Protein AF-A0A2A4MJI0-F1 (afdb_monomer_lite)

Radius of gyration: 16.75 Å; chains: 1; bounding box: 29×30×55 Å

Sequence (76 aa):
MSIKRIIAADMTTALKDIRTQLGADAVILSSRKIDEGIEVIASDDLSLQEENASSGYDRARKKMNKASADTSQPVN

Organism: NCBI:txid2030880

Foldseek 3Di:
DDKDKDQDQEPVVVVVVCCVPQNPQKDWPDWDADPSHIITIIHNDPVVNVVVVVDDDVCVVVVVVVVPPPDDDDDD

Secondary structure (DSSP, 8-state):
--EEEEEESSHHHHHHHHHHHH-TTPEEEEEEEETTEEEEEEES-TTHHHHHTTSSHHHHHHHHHTSS--------

Structure (mmCIF, N/CA/C/O backbone):
data_AF-A0A2A4MJI0-F1
#
_entry.id   AF-A0A2A4MJI0-F1
#
loop_
_atom_site.group_PDB
_atom_site.id
_atom_site.type_symbol
_atom_site.label_atom_id
_atom_site.label_alt_id
_atom_site.label_comp_id
_atom_site.label_asym_id
_atom_site.label_entity_id
_atom_site.label_seq_id
_atom_site.pdbx_PDB_ins_code
_atom_site.Cartn_x
_atom_site.Cartn_y
_atom_site.Cartn_z
_atom_site.occupancy
_atom_site.B_iso_or_equiv
_atom_site.auth_seq_id
_atom_site.auth_comp_id
_atom_site.auth_asym_id
_atom_site.auth_atom_id
_atom_site.pdbx_PDB_model_num
ATOM 1 N N . MET A 1 1 ? 8.643 7.527 -12.613 1.00 61.53 1 MET A N 1
ATOM 2 C CA . MET A 1 1 ? 8.604 8.633 -11.618 1.00 61.53 1 MET A CA 1
ATOM 3 C C . MET A 1 1 ? 7.171 9.097 -11.386 1.00 61.53 1 MET A C 1
ATOM 5 O O . MET A 1 1 ? 6.805 10.235 -11.675 1.00 61.53 1 MET A O 1
ATOM 9 N N . SER A 1 2 ? 6.316 8.224 -10.865 1.00 71.25 2 SER A N 1
ATOM 10 C CA . SER A 1 2 ? 4.984 8.622 -10.413 1.00 71.25 2 SER A CA 1
ATOM 11 C C . SER A 1 2 ? 4.739 8.051 -9.026 1.00 71.25 2 SER A C 1
ATOM 13 O O . SER A 1 2 ? 4.682 6.840 -8.831 1.00 71.25 2 SER A O 1
ATOM 15 N N . ILE A 1 3 ? 4.615 8.940 -8.041 1.00 8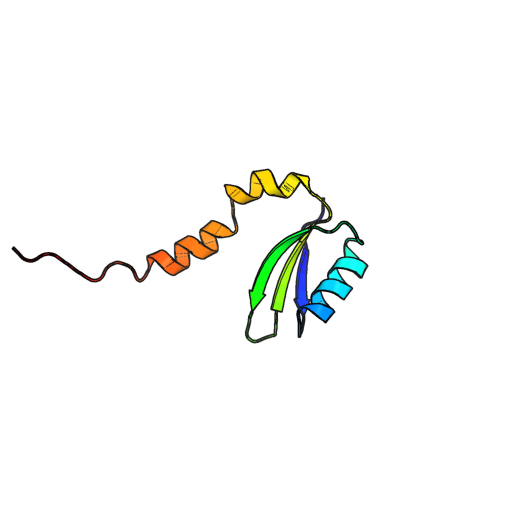3.56 3 ILE A N 1
ATOM 16 C CA . ILE A 1 3 ? 4.154 8.581 -6.699 1.00 83.56 3 ILE A CA 1
ATOM 17 C C . ILE A 1 3 ? 2.631 8.575 -6.742 1.00 83.56 3 ILE A C 1
ATOM 19 O O . ILE A 1 3 ? 2.015 9.566 -7.142 1.00 83.56 3 ILE A O 1
ATOM 23 N N . LYS A 1 4 ? 2.017 7.471 -6.315 1.00 87.31 4 LYS A N 1
ATOM 24 C CA . LYS A 1 4 ? 0.561 7.355 -6.222 1.00 87.31 4 LYS A CA 1
ATOM 25 C C . LYS A 1 4 ? 0.125 7.011 -4.808 1.00 87.31 4 LYS A C 1
ATOM 27 O O . LYS A 1 4 ? 0.718 6.165 -4.142 1.00 87.31 4 LYS A O 1
ATOM 32 N N . ARG A 1 5 ? -0.957 7.664 -4.385 1.00 90.56 5 ARG A N 1
ATOM 33 C CA . ARG A 1 5 ? -1.735 7.302 -3.200 1.00 90.56 5 ARG A CA 1
ATOM 34 C C . ARG A 1 5 ? -2.897 6.422 -3.642 1.00 90.56 5 ARG A C 1
ATOM 36 O O . ARG A 1 5 ? -3.656 6.817 -4.524 1.00 90.56 5 ARG A O 1
ATOM 43 N N . ILE A 1 6 ? -3.037 5.267 -3.009 1.00 92.62 6 ILE A N 1
ATOM 44 C CA . ILE A 1 6 ? -4.131 4.322 -3.212 1.00 92.62 6 ILE A CA 1
ATOM 45 C C . ILE A 1 6 ? -4.887 4.177 -1.897 1.00 92.62 6 ILE A C 1
ATOM 47 O O . ILE A 1 6 ? -4.274 3.995 -0.846 1.00 92.62 6 ILE A O 1
ATOM 51 N N . ILE A 1 7 ? -6.211 4.281 -1.965 1.00 94.44 7 ILE A N 1
ATOM 52 C CA . ILE A 1 7 ? -7.117 3.990 -0.855 1.00 94.44 7 ILE A CA 1
ATOM 53 C C . ILE A 1 7 ? -7.911 2.754 -1.256 1.00 94.44 7 ILE A C 1
ATOM 55 O O . ILE A 1 7 ? -8.510 2.735 -2.329 1.00 94.44 7 ILE A O 1
ATOM 59 N N . ALA A 1 8 ? -7.885 1.727 -0.414 1.00 95.50 8 ALA A N 1
ATOM 60 C CA . ALA A 1 8 ? -8.582 0.473 -0.659 1.00 95.50 8 ALA A CA 1
ATOM 61 C C . ALA A 1 8 ? -9.222 -0.058 0.625 1.00 95.50 8 ALA A C 1
ATOM 63 O O . ALA A 1 8 ? -8.812 0.306 1.724 1.00 95.50 8 ALA A O 1
ATOM 64 N N . ALA A 1 9 ? -10.186 -0.970 0.492 1.00 95.62 9 ALA A N 1
ATOM 65 C CA . ALA A 1 9 ? -10.828 -1.606 1.644 1.00 95.62 9 ALA A CA 1
ATOM 66 C C . ALA A 1 9 ? -9.835 -2.430 2.488 1.00 95.62 9 ALA A C 1
ATOM 68 O O . ALA A 1 9 ? -9.920 -2.468 3.714 1.00 95.62 9 ALA A O 1
ATOM 69 N N . ASP A 1 10 ? -8.874 -3.077 1.830 1.00 94.44 10 ASP A N 1
ATOM 70 C CA . ASP A 1 10 ? -7.890 -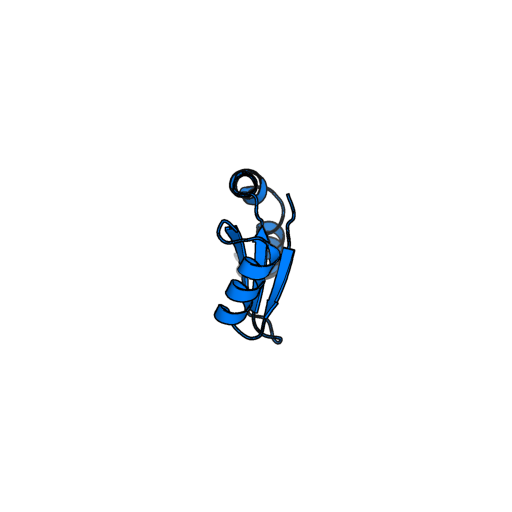3.955 2.449 1.00 94.44 10 ASP A CA 1
ATOM 71 C C . ASP A 1 10 ? -6.563 -3.943 1.673 1.00 94.44 10 ASP A C 1
ATOM 73 O O . ASP A 1 10 ? -6.481 -3.491 0.527 1.00 94.44 10 ASP A O 1
ATOM 77 N N . MET A 1 11 ? -5.502 -4.453 2.305 1.00 93.31 11 MET A N 1
ATOM 78 C CA . MET A 1 11 ? -4.157 -4.451 1.720 1.00 93.31 11 MET A CA 1
ATOM 79 C C . MET A 1 11 ? -4.080 -5.276 0.426 1.00 93.31 11 MET A C 1
ATOM 81 O O . MET A 1 11 ? -3.325 -4.922 -0.473 1.00 93.31 11 MET A O 1
ATOM 85 N N . THR A 1 12 ? -4.865 -6.346 0.288 1.00 94.69 12 THR A N 1
ATOM 86 C CA . THR A 1 12 ? -4.875 -7.178 -0.926 1.00 94.69 12 THR A CA 1
ATOM 87 C C . THR A 1 12 ? -5.403 -6.385 -2.113 1.00 94.69 12 THR A C 1
ATOM 89 O O . THR A 1 12 ? -4.795 -6.395 -3.185 1.00 94.69 12 THR A O 1
ATOM 92 N N . THR A 1 13 ? -6.503 -5.657 -1.907 1.00 96.44 13 THR A N 1
ATOM 93 C CA . THR A 1 13 ? -7.070 -4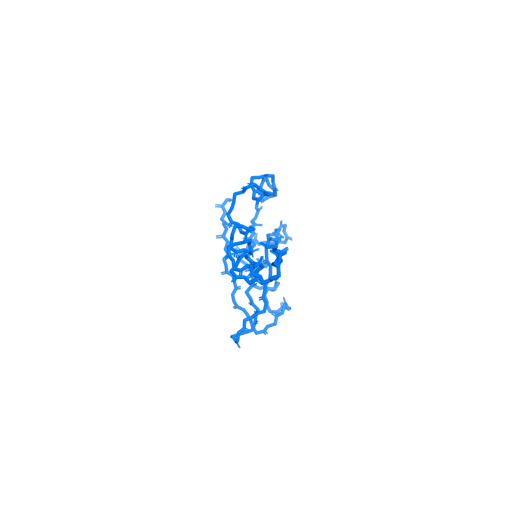.757 -2.916 1.00 96.44 13 THR A CA 1
ATOM 94 C C . THR A 1 13 ? -6.079 -3.641 -3.260 1.00 96.44 13 THR A C 1
ATOM 96 O O . THR A 1 13 ? -5.787 -3.434 -4.437 1.00 96.44 13 THR A O 1
ATOM 99 N N . ALA A 1 14 ? -5.447 -3.021 -2.255 1.00 94.88 14 ALA A N 1
ATOM 100 C CA . ALA A 1 14 ? -4.419 -2.002 -2.484 1.00 94.88 14 ALA A CA 1
ATOM 101 C C . ALA A 1 14 ? -3.249 -2.530 -3.334 1.00 94.88 14 ALA A C 1
ATOM 103 O O . ALA A 1 14 ? -2.834 -1.878 -4.288 1.00 94.88 14 ALA A O 1
ATOM 104 N N . LEU A 1 15 ? -2.731 -3.725 -3.031 1.00 93.62 15 LEU A N 1
ATOM 105 C CA . LEU A 1 15 ? -1.636 -4.349 -3.781 1.00 93.62 15 LEU A CA 1
ATOM 106 C C . LEU A 1 15 ? -2.024 -4.653 -5.230 1.00 93.62 15 LEU A C 1
ATOM 108 O O . LEU A 1 15 ? -1.211 -4.481 -6.141 1.00 93.62 15 LEU A O 1
ATOM 112 N N . LYS A 1 16 ? -3.266 -5.090 -5.458 1.00 95.62 16 LYS A N 1
ATOM 113 C CA . LYS A 1 16 ? -3.785 -5.334 -6.806 1.00 95.62 16 LYS A CA 1
ATOM 114 C C . LYS A 1 16 ? -3.851 -4.040 -7.615 1.00 95.62 16 LYS A C 1
ATOM 116 O O . LYS A 1 16 ? -3.438 -4.032 -8.777 1.00 95.62 16 LYS A O 1
ATOM 121 N N . ASP A 1 17 ? -4.303 -2.954 -7.000 1.00 94.44 17 ASP A N 1
ATOM 122 C CA . ASP A 1 17 ? -4.382 -1.645 -7.647 1.00 94.44 17 ASP A CA 1
ATOM 123 C C . ASP A 1 17 ? -2.992 -1.065 -7.920 1.00 94.44 17 ASP A C 1
ATOM 125 O O . ASP A 1 17 ? -2.743 -0.572 -9.019 1.00 94.44 17 ASP A O 1
ATOM 129 N N . ILE A 1 18 ? -2.060 -1.193 -6.969 1.00 93.12 18 ILE A N 1
ATOM 130 C CA . ILE A 1 18 ? -0.653 -0.807 -7.145 1.00 93.12 18 ILE A CA 1
ATOM 131 C C . ILE A 1 18 ? -0.062 -1.559 -8.335 1.00 93.12 18 ILE A C 1
ATOM 133 O O . ILE A 1 18 ? 0.485 -0.937 -9.240 1.00 93.12 18 ILE A O 1
ATOM 137 N N . ARG A 1 19 ? -0.241 -2.882 -8.393 1.00 92.44 19 ARG A N 1
ATOM 138 C CA . ARG A 1 19 ? 0.271 -3.702 -9.495 1.00 92.44 19 ARG A CA 1
ATOM 139 C C . ARG A 1 19 ? -0.346 -3.330 -10.841 1.00 92.44 19 ARG A C 1
ATOM 141 O O . ARG A 1 19 ? 0.352 -3.325 -11.848 1.00 92.44 19 ARG A O 1
ATOM 148 N N . THR A 1 20 ? -1.639 -3.019 -10.858 1.00 93.62 20 THR A N 1
ATOM 149 C CA . THR A 1 20 ? -2.359 -2.629 -12.079 1.00 93.62 20 THR A CA 1
ATOM 150 C C . THR A 1 20 ? -1.915 -1.253 -12.581 1.00 93.62 20 THR A C 1
ATOM 152 O O . THR A 1 20 ? -1.859 -1.032 -13.786 1.00 93.62 20 THR A O 1
ATOM 155 N N . GLN A 1 21 ? -1.593 -0.326 -11.674 1.00 91.62 21 GLN A N 1
ATOM 156 C CA . GLN A 1 21 ? -1.291 1.064 -12.020 1.00 91.62 21 GLN A CA 1
ATOM 157 C C . GLN A 1 21 ? 0.200 1.386 -12.168 1.00 91.62 21 GLN A C 1
ATOM 159 O O . GLN A 1 21 ? 0.535 2.261 -12.962 1.00 91.62 21 GLN A O 1
ATOM 164 N N . LEU A 1 22 ? 1.062 0.761 -11.364 1.00 90.31 22 LEU A N 1
ATOM 165 C CA . LEU A 1 22 ? 2.503 1.034 -11.283 1.00 90.31 22 LEU A CA 1
ATOM 166 C C . LEU A 1 22 ? 3.360 -0.148 -11.761 1.00 90.31 22 LEU A C 1
ATOM 168 O O . LEU A 1 22 ? 4.526 0.048 -12.080 1.00 90.31 22 LEU A O 1
ATOM 172 N N . GLY A 1 23 ? 2.793 -1.354 -11.852 1.00 89.69 23 GLY A N 1
ATOM 173 C CA . GLY A 1 23 ? 3.513 -2.560 -12.261 1.00 89.69 23 GLY A CA 1
ATOM 174 C C . GLY A 1 23 ? 3.970 -3.431 -11.089 1.00 89.69 23 GLY A C 1
ATOM 175 O O . GLY A 1 23 ? 3.695 -3.150 -9.923 1.00 89.69 23 GLY A O 1
ATOM 176 N N . ALA A 1 24 ? 4.625 -4.550 -11.410 1.00 88.62 24 ALA A N 1
ATOM 177 C CA . ALA A 1 24 ? 5.060 -5.538 -10.419 1.00 88.62 24 ALA A CA 1
ATOM 178 C C . ALA A 1 24 ? 6.255 -5.064 -9.574 1.00 88.62 24 ALA A C 1
ATOM 180 O O . ALA A 1 24 ? 6.398 -5.508 -8.439 1.00 88.62 24 ALA A O 1
ATOM 181 N N . ASP A 1 25 ? 7.060 -4.146 -10.107 1.00 87.50 25 ASP A N 1
ATOM 182 C CA . ASP A 1 25 ? 8.265 -3.604 -9.470 1.00 87.50 25 ASP A CA 1
ATOM 183 C C . ASP A 1 25 ? 7.981 -2.400 -8.554 1.00 87.50 25 ASP A C 1
ATOM 185 O O . ASP A 1 25 ? 8.898 -1.724 -8.091 1.00 87.50 25 ASP A O 1
ATOM 189 N N . ALA A 1 26 ? 6.705 -2.108 -8.289 1.00 89.56 26 ALA A N 1
ATOM 190 C CA . ALA A 1 26 ? 6.315 -0.993 -7.444 1.00 89.56 26 ALA A CA 1
ATOM 191 C C . ALA A 1 26 ? 6.765 -1.194 -5.988 1.00 89.56 26 ALA A C 1
ATOM 193 O O . ALA A 1 26 ? 6.540 -2.238 -5.372 1.00 89.56 26 ALA A O 1
ATOM 194 N N . VAL A 1 27 ? 7.329 -0.140 -5.408 1.00 88.00 27 VAL A N 1
ATOM 195 C CA . VAL A 1 27 ? 7.787 -0.098 -4.021 1.00 88.00 27 VAL A CA 1
ATOM 196 C C . VAL A 1 27 ? 6.776 0.660 -3.174 1.00 88.00 27 VAL A C 1
ATOM 198 O O . VAL A 1 27 ? 6.365 1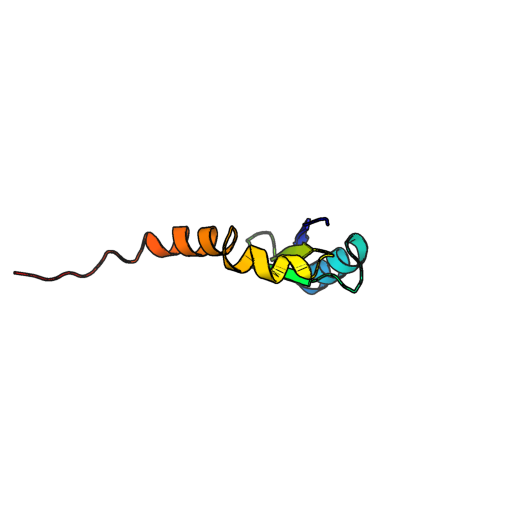.774 -3.505 1.00 88.00 27 VAL A O 1
ATOM 201 N N . ILE A 1 28 ? 6.387 0.066 -2.046 1.00 89.75 28 ILE A N 1
ATOM 202 C CA . ILE A 1 28 ? 5.545 0.727 -1.047 1.00 89.75 28 ILE A CA 1
ATOM 203 C C . ILE A 1 28 ? 6.425 1.633 -0.187 1.00 89.75 28 ILE A C 1
ATOM 205 O O . ILE A 1 28 ? 7.356 1.174 0.468 1.00 89.75 28 ILE A O 1
ATOM 209 N N . LEU A 1 29 ? 6.091 2.919 -0.159 1.00 88.06 29 LEU A N 1
ATOM 210 C CA . LEU A 1 29 ? 6.765 3.931 0.652 1.00 88.06 29 LEU A CA 1
ATOM 211 C C . LEU A 1 29 ? 6.119 4.054 2.038 1.00 88.06 29 LEU A C 1
ATOM 213 O O . LEU A 1 29 ? 6.804 4.218 3.044 1.00 88.06 29 LEU A O 1
ATOM 217 N N . SER A 1 30 ? 4.785 3.985 2.105 1.00 86.25 30 SER A N 1
ATOM 218 C CA . SER A 1 30 ? 4.036 4.099 3.359 1.00 86.25 30 SER A CA 1
ATOM 219 C C . SER A 1 30 ? 2.719 3.338 3.292 1.00 86.25 30 SER A C 1
ATOM 221 O O . SER A 1 30 ? 2.100 3.246 2.234 1.00 86.25 30 SER A O 1
ATOM 223 N N . SER A 1 31 ? 2.268 2.825 4.435 1.00 89.06 31 SER A N 1
ATOM 224 C CA . SER A 1 31 ? 0.920 2.283 4.593 1.00 89.06 31 SER A CA 1
ATOM 225 C C . SER A 1 31 ? 0.341 2.679 5.948 1.00 89.06 31 SER A C 1
ATOM 227 O O . SER A 1 31 ? 1.049 2.693 6.960 1.00 89.06 31 SER A O 1
ATOM 229 N N . ARG A 1 32 ? -0.949 3.023 5.978 1.00 88.75 32 ARG A N 1
ATOM 230 C CA . ARG A 1 32 ? -1.685 3.316 7.213 1.00 88.75 32 ARG A CA 1
ATOM 231 C C . ARG A 1 32 ? -3.143 2.896 7.101 1.00 88.75 32 ARG A C 1
ATOM 233 O O . ARG A 1 32 ? -3.736 2.985 6.033 1.00 88.75 32 ARG A O 1
ATOM 240 N N . LYS A 1 33 ? -3.729 2.486 8.223 1.00 92.25 33 LYS A N 1
ATOM 241 C CA . LYS A 1 33 ? -5.172 2.242 8.321 1.00 92.25 33 LYS A CA 1
ATOM 242 C C . LYS A 1 33 ? -5.898 3.568 8.555 1.00 92.25 33 LYS A C 1
ATOM 244 O O . LYS A 1 33 ? -5.418 4.385 9.339 1.00 92.25 33 LYS A O 1
ATOM 249 N N . ILE A 1 34 ? -7.014 3.758 7.868 1.00 91.94 34 ILE A N 1
ATOM 250 C CA . ILE A 1 34 ? -7.920 4.909 7.971 1.00 91.94 34 ILE A CA 1
ATOM 251 C C . ILE A 1 34 ? -9.357 4.388 8.103 1.00 91.94 34 ILE A C 1
ATOM 253 O O . ILE A 1 34 ? -9.599 3.208 7.863 1.00 91.94 34 ILE A O 1
ATOM 257 N N . ASP A 1 35 ? -10.318 5.240 8.454 1.00 92.31 35 ASP A N 1
ATOM 258 C CA . ASP A 1 35 ? -11.726 4.828 8.570 1.00 92.31 35 ASP A CA 1
ATOM 259 C C . ASP A 1 35 ? -12.293 4.246 7.259 1.00 92.31 35 ASP A C 1
ATOM 261 O O . ASP A 1 35 ? -13.070 3.296 7.286 1.00 92.31 35 ASP A O 1
ATOM 265 N N . GLU A 1 36 ? -11.840 4.747 6.105 1.00 90.06 36 GLU A N 1
ATOM 266 C CA . GLU A 1 36 ? -12.213 4.244 4.770 1.00 90.06 36 GLU A CA 1
ATOM 267 C C . GLU A 1 36 ? -11.474 2.951 4.349 1.00 90.06 36 GLU A C 1
ATOM 269 O O . GLU A 1 36 ? -11.702 2.445 3.251 1.00 90.06 36 GLU A O 1
ATOM 274 N N . GLY A 1 37 ? -10.596 2.395 5.198 1.00 93.88 37 GLY A N 1
ATOM 275 C CA . GLY A 1 37 ? -9.847 1.162 4.936 1.00 93.88 37 GLY A CA 1
ATOM 276 C C . GLY A 1 37 ? -8.339 1.320 5.134 1.00 93.88 37 GLY A C 1
ATOM 277 O O . GLY A 1 37 ? -7.848 1.548 6.243 1.00 93.88 37 GLY A O 1
ATOM 278 N N . ILE A 1 38 ? -7.565 1.162 4.065 1.00 93.50 38 ILE A N 1
ATOM 279 C CA . ILE A 1 38 ? -6.112 1.320 4.075 1.00 93.50 38 ILE A CA 1
ATOM 280 C C . ILE A 1 38 ? -5.660 2.313 3.011 1.00 93.50 38 ILE A C 1
ATOM 282 O O . ILE A 1 38 ? -6.038 2.231 1.845 1.00 93.50 38 ILE A O 1
ATOM 286 N N . GLU A 1 39 ? -4.806 3.240 3.425 1.00 92.75 39 GLU A N 1
ATOM 287 C CA . GLU A 1 39 ? -4.082 4.132 2.535 1.00 92.75 39 GLU A CA 1
ATOM 288 C C . GLU A 1 39 ? -2.669 3.590 2.330 1.00 92.75 39 GLU A C 1
ATOM 290 O O . GLU A 1 39 ? -1.928 3.374 3.295 1.00 92.75 39 GLU A O 1
ATOM 295 N N . VAL A 1 40 ? -2.289 3.397 1.070 1.00 92.62 40 VAL A N 1
ATOM 296 C CA . VAL A 1 40 ? -0.960 2.941 0.665 1.00 92.62 40 VAL A CA 1
ATOM 297 C C . VAL A 1 40 ? -0.378 3.923 -0.339 1.00 92.62 40 VAL A C 1
ATOM 299 O O . VAL A 1 40 ? -1.025 4.312 -1.309 1.00 92.62 40 VAL A O 1
ATOM 302 N N . ILE A 1 41 ? 0.863 4.329 -0.103 1.00 91.00 41 ILE A N 1
ATOM 303 C CA . ILE A 1 41 ? 1.622 5.187 -1.006 1.00 91.00 41 ILE A CA 1
ATOM 304 C C . ILE A 1 41 ? 2.714 4.338 -1.623 1.00 91.00 41 ILE A C 1
ATOM 306 O O . ILE A 1 41 ? 3.530 3.762 -0.903 1.00 91.00 41 ILE A O 1
ATOM 310 N N . ALA A 1 42 ? 2.720 4.272 -2.947 1.00 92.25 42 ALA A N 1
ATOM 311 C CA . ALA A 1 42 ? 3.661 3.472 -3.708 1.00 92.25 42 ALA A CA 1
ATOM 312 C C . ALA A 1 42 ? 4.231 4.263 -4.886 1.00 92.25 42 ALA A C 1
ATOM 314 O O . ALA A 1 42 ? 3.643 5.251 -5.340 1.00 92.25 42 ALA A O 1
ATOM 315 N N . SER A 1 43 ? 5.382 3.819 -5.377 1.00 88.44 43 SER A N 1
ATOM 316 C CA . SER A 1 43 ? 5.998 4.358 -6.583 1.00 88.44 43 SER A CA 1
ATOM 317 C C . SER A 1 43 ? 6.673 3.259 -7.394 1.00 88.44 43 SER A C 1
ATOM 319 O O . SER A 1 43 ? 7.084 2.242 -6.847 1.00 88.44 43 SER A O 1
ATOM 321 N N . ASP A 1 44 ? 6.772 3.481 -8.700 1.00 86.06 44 ASP A N 1
ATOM 322 C CA . ASP A 1 44 ? 7.531 2.663 -9.650 1.00 86.06 44 ASP A CA 1
ATOM 323 C C . ASP A 1 44 ? 9.055 2.835 -9.507 1.00 86.06 44 ASP A C 1
ATOM 325 O O . ASP A 1 44 ? 9.822 2.119 -10.141 1.00 86.06 44 ASP A O 1
ATOM 329 N N . ASP A 1 45 ? 9.496 3.803 -8.699 1.00 78.75 45 ASP A N 1
ATOM 330 C CA . ASP A 1 45 ? 10.890 4.219 -8.614 1.00 78.75 45 ASP A CA 1
ATOM 331 C C . ASP A 1 45 ? 11.540 3.826 -7.277 1.00 78.75 45 ASP A C 1
ATOM 333 O O . ASP A 1 45 ? 11.195 4.337 -6.208 1.00 78.75 45 ASP A O 1
ATOM 337 N N . LEU A 1 46 ? 12.520 2.922 -7.359 1.00 65.50 46 LEU A N 1
ATOM 338 C CA . LEU A 1 46 ? 13.334 2.439 -6.237 1.00 65.50 46 LEU A CA 1
ATOM 339 C C . LEU A 1 46 ? 14.258 3.525 -5.658 1.00 65.50 46 LEU A C 1
ATOM 341 O O . LEU A 1 46 ? 14.600 3.462 -4.477 1.00 65.50 46 LEU A O 1
ATOM 345 N N . SER A 1 47 ? 14.633 4.539 -6.447 1.00 62.25 47 SER A N 1
ATOM 346 C CA . SER A 1 47 ? 15.569 5.591 -6.011 1.00 62.25 47 SER A CA 1
ATOM 347 C C . SER A 1 47 ? 14.968 6.557 -4.979 1.00 62.25 47 SER A C 1
ATOM 349 O O . SER A 1 47 ? 15.685 7.207 -4.220 1.00 62.25 47 SER A O 1
ATOM 351 N N . LEU A 1 48 ? 13.636 6.579 -4.855 1.00 57.81 48 LEU A N 1
ATOM 352 C CA . LEU A 1 48 ? 12.921 7.405 -3.882 1.00 57.81 48 LEU A CA 1
ATOM 353 C C . LEU A 1 48 ? 13.149 6.974 -2.428 1.00 57.81 48 LEU A C 1
ATOM 355 O O . LEU A 1 48 ? 12.825 7.734 -1.513 1.00 57.81 48 LEU A O 1
ATOM 359 N N . GLN A 1 49 ? 13.696 5.783 -2.180 1.00 52.31 49 GLN A N 1
ATOM 360 C CA . GLN A 1 49 ? 13.916 5.301 -0.819 1.00 52.31 49 GLN A CA 1
ATOM 361 C C . GLN A 1 49 ? 14.993 6.111 -0.070 1.00 52.31 49 GLN A C 1
ATOM 363 O O . GLN A 1 49 ? 14.880 6.279 1.144 1.00 52.31 49 GLN A O 1
ATOM 368 N N . GLU A 1 50 ? 15.971 6.693 -0.776 1.00 51.47 50 GLU A N 1
ATOM 369 C CA . GLU A 1 50 ? 17.046 7.491 -0.163 1.00 51.47 50 GLU A CA 1
ATOM 370 C C . GLU A 1 50 ? 16.617 8.938 0.154 1.00 51.47 50 GLU A C 1
ATOM 372 O O . GLU A 1 50 ? 16.934 9.455 1.228 1.00 51.47 50 GLU A O 1
ATOM 377 N N . GLU A 1 51 ? 15.816 9.585 -0.703 1.00 49.88 51 GLU A N 1
ATOM 378 C CA . GLU A 1 51 ? 15.327 10.956 -0.450 1.00 49.88 51 GLU A CA 1
ATOM 379 C C . GLU A 1 51 ? 14.197 11.019 0.595 1.00 49.88 51 GLU A C 1
ATOM 381 O O . GLU A 1 51 ? 14.098 11.972 1.376 1.00 49.88 51 GLU A O 1
ATOM 386 N N . ASN A 1 52 ? 13.347 9.990 0.674 1.00 51.38 52 ASN A N 1
ATOM 387 C CA . ASN A 1 52 ? 12.178 10.007 1.563 1.00 51.38 52 ASN A CA 1
ATOM 388 C C . ASN A 1 52 ? 12.510 9.722 3.039 1.00 51.38 52 ASN A C 1
ATOM 390 O O . ASN A 1 52 ? 11.695 10.034 3.911 1.00 51.38 52 ASN A O 1
ATOM 394 N N . ALA A 1 53 ? 13.704 9.201 3.347 1.00 52.03 53 ALA A N 1
ATOM 395 C CA . ALA A 1 53 ? 14.165 9.027 4.728 1.00 52.03 53 ALA A CA 1
ATOM 396 C C . ALA A 1 53 ? 14.423 10.369 5.447 1.00 52.03 53 ALA A C 1
ATOM 398 O O . ALA A 1 53 ? 14.394 10.434 6.676 1.00 52.03 53 ALA A O 1
ATOM 399 N N . SER A 1 54 ? 14.640 11.459 4.700 1.00 48.81 54 SER A N 1
ATOM 400 C CA . SER A 1 54 ? 14.967 12.782 5.255 1.00 48.81 54 SER A CA 1
ATOM 401 C C . SER A 1 54 ? 13.837 13.818 5.117 1.00 48.81 54 SER A C 1
ATOM 403 O O . SER A 1 54 ? 13.760 14.768 5.907 1.00 48.81 54 SER A O 1
ATOM 405 N N . SER A 1 55 ? 12.897 13.625 4.186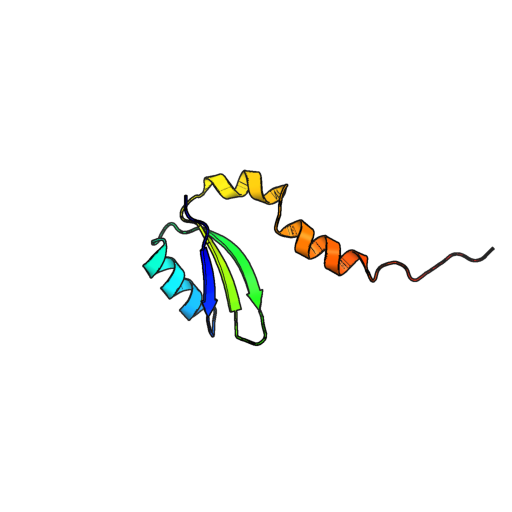 1.00 51.94 55 SER A N 1
ATOM 406 C CA . SER A 1 55 ? 11.969 14.682 3.767 1.00 51.94 55 SER A CA 1
ATOM 407 C C . SER A 1 55 ? 10.553 14.156 3.514 1.00 51.94 55 SER A C 1
ATOM 409 O O . SER A 1 55 ? 10.278 13.571 2.481 1.00 51.94 55 SER A O 1
ATOM 411 N N . GLY A 1 56 ? 9.601 14.410 4.417 1.00 49.28 56 GLY A N 1
ATOM 412 C CA . GLY A 1 56 ? 8.174 14.417 4.049 1.00 49.28 56 GLY A CA 1
ATOM 413 C C . GLY A 1 56 ? 7.260 13.563 4.920 1.00 49.28 56 GLY A C 1
ATOM 414 O O . GLY A 1 56 ? 6.479 14.122 5.689 1.00 49.28 56 GLY A O 1
ATOM 415 N N . TYR A 1 57 ? 7.345 12.234 4.851 1.00 50.47 57 TYR A N 1
ATOM 416 C CA . TYR A 1 57 ? 6.321 11.378 5.475 1.00 50.47 57 TYR A CA 1
ATOM 417 C C . TYR A 1 57 ? 6.539 11.108 6.972 1.00 50.47 57 TYR A C 1
ATOM 419 O O . TYR A 1 57 ? 5.567 11.053 7.729 1.00 50.47 57 TYR A O 1
ATOM 427 N N . ASP A 1 58 ? 7.787 11.099 7.454 1.00 49.56 58 ASP A N 1
ATOM 428 C CA . ASP A 1 58 ? 8.069 11.032 8.897 1.00 49.56 58 ASP A CA 1
ATOM 429 C C . ASP A 1 58 ? 7.829 12.371 9.616 1.00 49.56 58 ASP A C 1
ATOM 431 O O . ASP A 1 58 ? 7.569 12.405 10.816 1.00 49.56 58 ASP A O 1
ATOM 435 N N . ARG A 1 59 ? 7.818 13.509 8.900 1.00 51.22 59 ARG A N 1
ATOM 436 C CA . ARG A 1 59 ? 7.418 14.794 9.505 1.00 51.22 59 ARG A CA 1
ATOM 437 C C . ARG A 1 59 ? 5.934 14.816 9.867 1.00 51.22 59 ARG A C 1
ATOM 439 O O . ARG A 1 59 ? 5.601 15.405 10.893 1.00 51.22 59 ARG A O 1
ATOM 446 N N . ALA A 1 60 ? 5.066 14.159 9.094 1.00 47.75 60 ALA A N 1
ATOM 447 C CA . ALA A 1 60 ? 3.664 13.980 9.477 1.00 47.75 60 ALA A CA 1
ATOM 448 C C . ALA A 1 60 ? 3.548 13.117 10.748 1.00 47.75 60 ALA A C 1
ATOM 450 O O . ALA A 1 60 ? 2.815 13.468 11.672 1.00 47.75 60 ALA A O 1
ATOM 451 N N . ARG A 1 61 ? 4.369 12.064 10.855 1.00 51.31 61 ARG A N 1
ATOM 452 C CA . ARG A 1 61 ? 4.444 11.193 12.039 1.00 51.31 61 ARG A CA 1
ATOM 453 C C . ARG A 1 61 ? 5.000 11.912 13.277 1.00 51.31 61 ARG A C 1
ATOM 455 O O . ARG A 1 61 ? 4.454 11.797 14.372 1.00 51.31 61 ARG A O 1
ATOM 462 N N . LYS A 1 62 ? 6.053 12.717 13.107 1.00 44.59 62 LYS A N 1
ATOM 463 C CA . LYS A 1 62 ? 6.744 13.426 14.195 1.00 44.59 62 LYS A CA 1
ATOM 464 C C . LYS A 1 62 ? 6.032 14.704 14.636 1.00 44.59 62 LYS A C 1
ATOM 466 O O . LYS A 1 62 ? 6.164 15.071 15.799 1.00 44.59 62 LYS A O 1
ATOM 471 N N . LYS A 1 63 ? 5.264 15.373 13.764 1.00 48.03 63 LYS A N 1
ATOM 472 C CA . LYS A 1 63 ? 4.448 16.539 14.155 1.00 48.03 63 LYS A CA 1
ATOM 473 C C . LYS A 1 63 ? 3.190 16.155 14.935 1.00 48.03 63 LYS A C 1
ATOM 475 O O . LYS A 1 63 ? 2.790 16.933 15.790 1.00 48.03 63 LYS A O 1
ATOM 480 N N . MET A 1 64 ? 2.612 14.973 14.711 1.00 48.88 64 MET A N 1
ATOM 481 C CA . MET A 1 64 ? 1.441 14.526 15.481 1.00 48.88 64 MET A CA 1
ATOM 482 C C . MET A 1 64 ? 1.822 13.887 16.826 1.00 48.88 64 MET A C 1
ATOM 484 O O . MET A 1 64 ? 1.099 14.069 17.795 1.00 48.88 64 MET A O 1
ATOM 488 N N . ASN A 1 65 ? 2.993 13.244 16.944 1.00 51.94 65 ASN A N 1
ATOM 489 C CA . ASN A 1 65 ? 3.429 12.649 18.219 1.00 51.94 65 ASN A CA 1
ATOM 490 C C . ASN A 1 65 ? 4.186 13.617 19.159 1.00 51.94 65 ASN A C 1
ATOM 492 O O . ASN A 1 65 ? 4.472 13.265 20.299 1.00 51.94 65 ASN A O 1
ATOM 496 N N . LYS A 1 66 ? 4.532 14.835 18.710 1.00 47.66 66 LYS A N 1
ATOM 497 C CA . LYS A 1 66 ? 5.167 15.867 19.562 1.00 47.66 66 LYS A CA 1
ATOM 498 C C . LYS A 1 66 ? 4.181 16.774 20.305 1.00 47.66 66 LYS A C 1
ATOM 500 O O . LYS A 1 66 ? 4.630 17.579 21.110 1.00 47.66 66 LYS A O 1
ATOM 505 N N . ALA A 1 67 ? 2.876 16.652 20.066 1.00 48.59 67 ALA A N 1
ATOM 506 C CA . ALA A 1 67 ? 1.858 17.425 20.783 1.00 48.59 67 ALA A CA 1
ATOM 507 C C . ALA A 1 67 ? 1.421 16.781 22.117 1.00 48.59 67 ALA A C 1
ATOM 509 O O . ALA A 1 67 ? 0.598 17.352 22.822 1.00 48.59 67 ALA A O 1
ATOM 510 N N . SER A 1 68 ? 1.960 15.608 22.474 1.00 46.91 68 SER A N 1
ATOM 511 C CA . SER A 1 68 ? 1.534 14.841 23.660 1.00 46.91 68 SER A CA 1
ATOM 512 C C . SER A 1 68 ? 2.684 14.447 24.596 1.00 46.91 68 SER A C 1
ATOM 514 O O . SER A 1 68 ? 2.487 13.626 25.482 1.00 46.91 68 SER A O 1
ATOM 516 N N . ALA A 1 69 ? 3.880 15.016 24.414 1.00 48.75 69 ALA A N 1
ATOM 517 C CA . ALA A 1 69 ? 5.063 14.713 25.229 1.00 48.75 69 ALA A CA 1
ATOM 518 C C . ALA A 1 69 ? 5.567 15.923 26.040 1.00 48.75 69 ALA A C 1
ATOM 520 O O . ALA A 1 69 ? 6.768 16.054 26.254 1.00 48.75 69 ALA A O 1
ATOM 521 N N . ASP A 1 70 ? 4.660 16.797 26.484 1.00 48.31 70 ASP A N 1
ATOM 522 C CA . ASP A 1 70 ? 4.943 17.806 27.514 1.00 48.31 70 ASP A CA 1
ATOM 523 C C . ASP A 1 70 ? 3.978 17.605 28.691 1.00 48.31 70 ASP A C 1
ATOM 525 O O . ASP A 1 70 ? 3.006 18.321 28.910 1.00 48.31 70 ASP A O 1
ATOM 529 N N . THR A 1 71 ? 4.157 16.496 29.400 1.00 56.53 71 THR A N 1
ATOM 530 C CA . THR A 1 71 ? 3.590 16.307 30.736 1.00 56.53 71 THR A CA 1
ATOM 531 C C . THR A 1 71 ? 4.626 15.550 31.555 1.00 56.53 71 THR A C 1
ATOM 533 O O . THR A 1 71 ? 5.003 14.441 31.177 1.00 56.53 71 THR A O 1
ATOM 536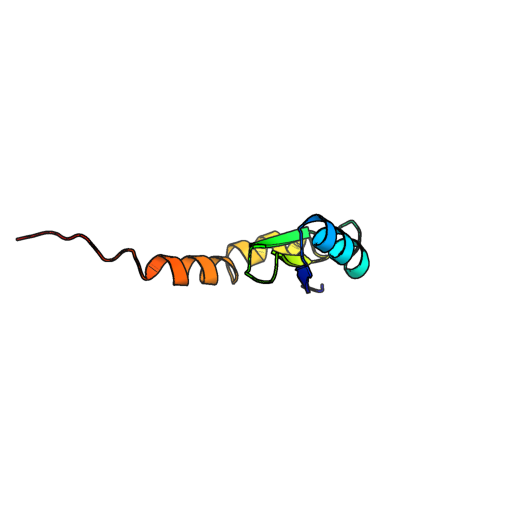 N N . SER A 1 72 ? 5.023 16.152 32.686 1.00 49.25 72 SER A N 1
ATOM 537 C CA . SER A 1 72 ? 6.016 15.730 33.708 1.00 49.25 72 SER A CA 1
ATOM 538 C C . SER A 1 72 ? 7.376 16.449 33.571 1.00 49.25 72 SER A C 1
ATOM 540 O O . SER A 1 72 ? 8.225 16.012 32.806 1.00 49.25 72 SER A O 1
ATOM 542 N N . GLN A 1 73 ? 7.511 17.681 34.098 1.00 51.34 73 GLN A N 1
ATOM 543 C CA . GLN A 1 73 ? 7.930 18.085 35.473 1.00 51.34 73 GLN A CA 1
ATOM 544 C C . GLN A 1 73 ? 9.459 18.013 35.726 1.00 51.34 73 GLN A C 1
ATOM 546 O O . GLN A 1 73 ? 10.105 17.058 35.306 1.00 51.34 73 GLN A O 1
ATOM 551 N N . PRO A 1 74 ? 10.046 18.995 36.447 1.00 47.19 74 PRO A N 1
ATOM 552 C CA . PRO A 1 74 ? 10.183 18.801 37.889 1.00 47.19 74 PRO A CA 1
ATOM 553 C C . PRO A 1 74 ? 9.823 20.031 38.732 1.00 47.19 74 PRO A C 1
ATOM 555 O O . PRO A 1 74 ? 9.986 21.184 38.343 1.00 47.19 74 PRO A O 1
ATOM 558 N N . VAL A 1 75 ? 9.340 19.709 39.925 1.00 52.56 75 VAL A N 1
ATOM 559 C CA . VAL A 1 75 ? 9.318 20.549 41.118 1.00 52.56 75 VAL A CA 1
ATOM 560 C C . VAL A 1 75 ? 10.714 21.102 41.428 1.00 52.56 75 VAL A C 1
ATOM 562 O O . VAL A 1 75 ? 11.681 20.340 41.440 1.00 52.56 75 VAL A O 1
ATOM 565 N N . ASN A 1 76 ? 10.802 22.405 41.701 1.00 47.22 76 ASN A N 1
ATOM 566 C CA . ASN A 1 76 ? 11.550 22.956 42.836 1.00 47.22 76 ASN A CA 1
ATOM 567 C C . ASN A 1 76 ? 11.089 24.389 43.118 1.00 47.22 76 ASN A C 1
ATOM 569 O O . ASN A 1 76 ? 11.189 25.221 42.189 1.00 47.22 76 ASN A O 1
#

pLDDT: mean 74.11, std 19.97, range [44.59, 96.44]